Protein AF-A0A6N3GTJ4-F1 (afdb_monomer_lite)

Structure (mmCIF, N/CA/C/O backbone):
data_AF-A0A6N3GTJ4-F1
#
_entry.id   AF-A0A6N3GTJ4-F1
#
loop_
_atom_site.group_PDB
_atom_site.id
_atom_site.type_symbol
_atom_site.label_atom_id
_atom_site.label_alt_id
_atom_site.label_comp_id
_atom_site.label_asym_id
_atom_site.label_entity_id
_atom_site.label_seq_id
_atom_site.pdbx_PDB_ins_code
_atom_site.Cartn_x
_atom_site.Cartn_y
_atom_site.Cartn_z
_atom_site.occupancy
_atom_site.B_iso_or_equiv
_atom_site.auth_seq_id
_atom_site.auth_comp_id
_atom_site.auth_asym_id
_atom_site.auth_atom_id
_atom_site.pdbx_PDB_model_num
ATOM 1 N N . MET A 1 1 ? -2.185 -22.796 57.085 1.00 49.47 1 MET A N 1
ATOM 2 C CA . MET A 1 1 ? -2.753 -22.075 55.923 1.00 49.47 1 MET A CA 1
ATOM 3 C C . MET A 1 1 ? -1.593 -21.520 55.099 1.00 49.47 1 MET A C 1
ATOM 5 O O . MET A 1 1 ? -0.833 -20.720 55.628 1.00 49.47 1 MET A O 1
ATOM 9 N N . ARG A 1 2 ? -1.362 -22.014 53.872 1.00 52.34 2 ARG A N 1
ATOM 10 C CA . ARG A 1 2 ? -0.269 -21.538 52.996 1.00 52.34 2 ARG A CA 1
ATOM 11 C C . ARG A 1 2 ? -0.668 -20.178 52.414 1.00 52.34 2 ARG A C 1
ATOM 13 O O . ARG A 1 2 ? -1.673 -20.097 51.719 1.00 52.34 2 ARG A O 1
ATOM 20 N N . LYS A 1 3 ? 0.099 -19.128 52.714 1.00 57.28 3 LYS A N 1
ATOM 21 C CA . LYS A 1 3 ? -0.072 -17.797 52.115 1.00 57.28 3 LYS A CA 1
ATOM 22 C C . LYS A 1 3 ? 0.239 -17.911 50.617 1.00 57.28 3 LYS A C 1
ATOM 24 O O . LYS A 1 3 ? 1.313 -18.404 50.269 1.00 57.28 3 LYS A O 1
ATOM 29 N N . ALA A 1 4 ? -0.704 -17.534 49.754 1.00 60.16 4 ALA A N 1
ATOM 30 C CA . ALA A 1 4 ? -0.486 -17.504 48.310 1.00 60.16 4 ALA A CA 1
ATOM 31 C C . ALA A 1 4 ? 0.711 -16.593 47.993 1.00 60.16 4 ALA A C 1
ATOM 33 O O . ALA A 1 4 ? 0.897 -15.559 48.638 1.00 60.16 4 ALA A O 1
ATOM 34 N N . SER A 1 5 ? 1.574 -17.010 47.064 1.00 65.94 5 SER A N 1
ATOM 35 C CA . SER A 1 5 ? 2.758 -16.228 46.713 1.00 65.94 5 SER A CA 1
ATOM 36 C C . SER A 1 5 ? 2.335 -14.940 45.991 1.00 65.94 5 SER A C 1
ATOM 38 O O . SER A 1 5 ? 1.405 -14.985 45.177 1.00 65.94 5 SER A O 1
ATOM 40 N N . PRO A 1 6 ? 3.026 -13.806 46.219 1.00 63.59 6 PRO A N 1
ATOM 41 C CA . PRO A 1 6 ? 2.704 -12.526 45.572 1.00 63.59 6 PRO A CA 1
ATOM 42 C C . PRO A 1 6 ? 2.793 -12.600 44.036 1.00 63.59 6 PRO A C 1
ATOM 44 O O . PRO A 1 6 ? 2.162 -11.825 43.325 1.00 63.59 6 PRO A O 1
ATOM 47 N N . VAL A 1 7 ? 3.530 -13.583 43.511 1.00 65.12 7 VAL A N 1
ATOM 48 C CA . VAL A 1 7 ? 3.637 -13.868 42.073 1.00 65.12 7 VAL A CA 1
ATOM 49 C C . VAL A 1 7 ? 2.330 -14.439 41.508 1.00 65.12 7 VAL A C 1
ATOM 51 O O . VAL A 1 7 ? 1.958 -14.106 40.386 1.00 65.12 7 VAL A O 1
ATOM 54 N N . SER A 1 8 ? 1.590 -15.242 42.283 1.00 62.41 8 SER A N 1
ATOM 55 C CA . SER A 1 8 ? 0.308 -15.806 41.830 1.00 6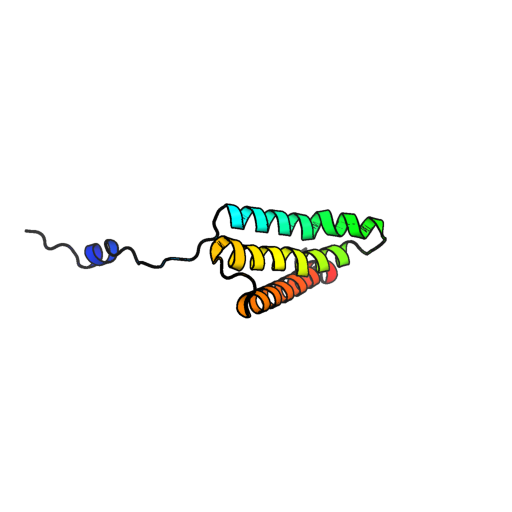2.41 8 SER A CA 1
ATOM 56 C C . SER A 1 8 ? -0.788 -14.743 41.681 1.00 62.41 8 SER A C 1
ATOM 58 O O . SER A 1 8 ? -1.599 -14.827 40.761 1.00 62.41 8 SER A O 1
ATOM 60 N N . GLU A 1 9 ? -0.762 -13.693 42.509 1.00 61.38 9 GLU A N 1
ATOM 61 C CA . GLU A 1 9 ? -1.694 -12.560 42.413 1.00 61.38 9 GLU A CA 1
ATOM 62 C C . GLU A 1 9 ? -1.409 -11.680 41.187 1.00 61.38 9 GLU A C 1
ATOM 64 O O . GLU A 1 9 ? -2.335 -11.204 40.529 1.00 61.38 9 GLU A O 1
ATOM 69 N N . LEU A 1 10 ? -0.132 -11.518 40.821 1.00 61.47 10 LEU A N 1
ATOM 70 C CA . LEU A 1 10 ? 0.273 -10.802 39.608 1.00 61.47 10 LEU A CA 1
ATOM 71 C C . LEU A 1 10 ? -0.088 -11.573 38.331 1.00 61.47 10 LEU A C 1
ATOM 73 O O . LEU A 1 10 ? -0.486 -10.957 37.348 1.00 61.47 10 LEU A O 1
ATOM 77 N N . GLN A 1 11 ? -0.007 -12.906 38.354 1.00 59.19 11 GLN A N 1
ATOM 78 C CA . GLN A 1 11 ? -0.391 -13.758 37.224 1.00 59.19 11 GLN A CA 1
ATOM 79 C C . GLN A 1 11 ? -1.920 -13.823 37.031 1.00 59.19 11 GLN A C 1
ATOM 81 O O . GLN A 1 11 ? -2.398 -13.973 35.907 1.00 59.19 11 GLN A O 1
ATOM 86 N N . ALA A 1 12 ? -2.692 -13.675 38.117 1.00 57.41 12 ALA A N 1
ATOM 87 C CA . ALA A 1 12 ? -4.154 -13.570 38.087 1.00 57.41 12 ALA A CA 1
ATOM 88 C C . ALA A 1 12 ? -4.646 -12.207 37.571 1.00 57.41 12 ALA A C 1
ATOM 90 O O . ALA A 1 12 ? -5.751 -12.104 37.030 1.00 57.41 12 ALA A O 1
ATOM 91 N N . LYS A 1 13 ? -3.814 -11.165 37.672 1.00 54.44 13 LYS A N 1
ATOM 92 C CA . LYS A 1 13 ? -4.034 -9.879 37.012 1.00 54.44 13 LYS A CA 1
ATOM 93 C C . LYS A 1 13 ? -3.743 -10.050 35.518 1.00 54.44 13 LYS A C 1
ATOM 95 O O . LYS A 1 13 ? -2.675 -9.680 35.036 1.00 54.44 13 LYS A O 1
ATOM 100 N N . ARG A 1 14 ? -4.695 -10.623 34.764 1.00 53.59 14 ARG A N 1
ATOM 101 C CA . ARG A 1 14 ? -4.698 -10.479 33.300 1.00 53.59 14 ARG A CA 1
ATOM 102 C C . ARG A 1 14 ? -4.523 -8.995 33.025 1.00 53.59 14 ARG A C 1
ATOM 104 O O . ARG A 1 14 ? -5.352 -8.186 33.434 1.00 53.59 14 ARG A O 1
ATOM 111 N N . THR A 1 15 ? -3.401 -8.637 32.427 1.00 58.72 15 THR A N 1
ATOM 112 C CA . THR A 1 15 ? -3.149 -7.265 32.041 1.00 58.72 15 THR A CA 1
ATOM 113 C C . THR A 1 15 ? -4.254 -6.875 31.066 1.00 58.72 15 THR A C 1
ATOM 115 O O . THR A 1 15 ? -4.386 -7.473 30.001 1.00 58.72 15 THR A O 1
ATOM 118 N N . ASP A 1 16 ? -5.088 -5.912 31.458 1.00 49.66 16 ASP A N 1
ATOM 119 C CA . ASP A 1 16 ? -6.180 -5.364 30.643 1.00 49.66 16 ASP A CA 1
ATOM 120 C C . ASP A 1 16 ? -5.616 -4.452 29.541 1.00 49.66 16 ASP A C 1
ATOM 122 O O . ASP A 1 16 ? -6.021 -3.310 29.334 1.00 49.66 16 ASP A O 1
ATOM 126 N N . TYR A 1 17 ? -4.579 -4.935 28.856 1.00 53.19 17 TYR A N 1
ATOM 127 C CA . TYR A 1 17 ? -4.182 -4.366 27.591 1.00 53.19 17 TYR A CA 1
ATOM 128 C C . TYR A 1 17 ? -5.164 -4.915 26.575 1.00 53.19 17 TYR A C 1
ATOM 130 O O . TYR A 1 17 ? -5.066 -6.061 26.134 1.00 53.19 17 TYR A O 1
ATOM 138 N N . ASN A 1 18 ? -6.107 -4.069 26.180 1.00 54.62 18 ASN A N 1
ATOM 139 C CA . ASN A 1 18 ? -6.870 -4.256 24.959 1.00 54.62 18 ASN A CA 1
ATOM 140 C C . ASN A 1 18 ? -5.898 -4.055 23.781 1.00 54.62 18 ASN A C 1
ATOM 142 O O . ASN A 1 18 ? -5.865 -2.997 23.152 1.00 54.62 18 ASN A O 1
ATOM 146 N N . ILE A 1 19 ? -4.988 -5.022 23.589 1.00 59.25 19 ILE A N 1
ATOM 147 C CA . ILE A 1 19 ? -3.972 -5.000 22.540 1.00 59.25 19 ILE A CA 1
ATOM 148 C C . ILE A 1 19 ? -4.753 -4.980 21.232 1.00 59.25 19 ILE A C 1
ATOM 150 O O . ILE A 1 19 ? -5.467 -5.945 20.944 1.00 59.25 19 ILE A O 1
ATOM 154 N N . PRO A 1 20 ? -4.657 -3.899 20.443 1.00 58.66 20 PRO A N 1
ATOM 155 C CA . PRO A 1 20 ? -5.368 -3.830 19.187 1.00 58.66 20 PRO A CA 1
ATOM 156 C C . PRO A 1 20 ? -4.783 -4.885 18.251 1.00 58.66 20 PRO A C 1
ATOM 158 O O . PRO A 1 20 ? -3.711 -4.703 17.678 1.00 58.66 20 PRO A O 1
ATOM 161 N N . THR A 1 21 ? -5.485 -6.003 18.126 1.00 67.56 21 THR A N 1
ATOM 162 C CA . THR A 1 21 ? -5.164 -7.071 17.187 1.00 67.56 21 THR A CA 1
ATOM 163 C C . THR A 1 21 ? -5.909 -6.809 15.887 1.00 67.56 21 THR A C 1
ATOM 165 O O . THR A 1 21 ? -6.979 -6.204 15.882 1.00 67.56 21 THR A O 1
ATOM 168 N N . PHE A 1 22 ? -5.323 -7.197 14.757 1.00 74.25 22 PHE A N 1
ATOM 169 C CA . PHE A 1 22 ? -6.057 -7.173 13.498 1.00 74.25 22 PHE A CA 1
ATOM 170 C C . PHE A 1 22 ? -7.019 -8.358 13.477 1.00 74.25 22 PHE A C 1
ATOM 172 O O . PHE A 1 22 ? -6.588 -9.509 13.536 1.00 74.25 22 PHE A O 1
ATOM 179 N N . GLY A 1 23 ? -8.318 -8.081 13.371 1.00 85.06 23 GLY A N 1
ATOM 180 C CA . GLY A 1 23 ? -9.309 -9.131 13.172 1.00 85.06 23 GLY A CA 1
ATOM 181 C C . GLY A 1 23 ? -9.136 -9.853 11.828 1.00 85.06 23 GLY A C 1
ATOM 182 O O . GLY A 1 23 ? -8.519 -9.343 10.891 1.00 85.06 23 GLY A O 1
ATOM 183 N N . TYR A 1 24 ? -9.761 -11.026 11.688 1.00 86.19 24 TYR A N 1
ATOM 184 C CA . TYR A 1 24 ? -9.716 -11.828 10.454 1.00 86.19 24 TYR A CA 1
ATOM 185 C C . TYR A 1 24 ? -10.169 -11.045 9.206 1.00 86.19 24 TYR A C 1
ATOM 187 O O . TYR A 1 24 ? -9.562 -11.149 8.143 1.00 86.19 24 TYR A O 1
ATOM 195 N N . LYS A 1 25 ? -11.190 -10.186 9.342 1.00 88.31 25 LYS A N 1
ATOM 196 C CA . LYS A 1 25 ? -11.655 -9.304 8.254 1.00 88.31 25 LYS A CA 1
ATOM 197 C C . LYS A 1 25 ? -10.558 -8.345 7.791 1.00 88.31 25 LYS A C 1
ATOM 199 O O . LYS A 1 25 ? -10.351 -8.180 6.595 1.00 88.31 25 LYS A O 1
ATOM 204 N N . SER A 1 26 ? -9.847 -7.746 8.741 1.00 89.88 26 SER A N 1
ATOM 205 C CA . SER A 1 26 ? -8.734 -6.838 8.479 1.00 89.88 26 SER A CA 1
ATOM 206 C C . SER A 1 26 ? -7.589 -7.554 7.765 1.00 89.88 26 SER A C 1
ATOM 208 O O . SER A 1 26 ? -7.081 -7.042 6.771 1.00 89.88 26 SER A O 1
ATOM 210 N N . ALA A 1 27 ? -7.247 -8.770 8.200 1.00 90.94 27 ALA A N 1
ATOM 211 C CA . ALA A 1 27 ? -6.231 -9.590 7.546 1.00 90.94 27 ALA A CA 1
ATOM 212 C C . ALA A 1 27 ? -6.588 -9.910 6.083 1.00 90.94 27 ALA A C 1
ATOM 214 O O . ALA A 1 27 ? -5.748 -9.740 5.202 1.00 90.94 27 ALA A O 1
ATOM 215 N N . LEU A 1 28 ? -7.841 -10.292 5.803 1.00 93.81 28 LEU A N 1
ATOM 216 C CA . LEU A 1 28 ? -8.296 -10.568 4.435 1.00 93.81 28 LEU A CA 1
ATOM 217 C C . LEU A 1 28 ? -8.173 -9.349 3.515 1.00 93.81 28 LEU A C 1
ATOM 219 O O . LEU A 1 28 ? -7.709 -9.489 2.385 1.00 93.81 28 LEU A O 1
ATOM 223 N N . ILE A 1 29 ? -8.543 -8.154 3.989 1.00 94.06 29 ILE A N 1
ATOM 224 C CA . ILE A 1 29 ? -8.422 -6.929 3.183 1.00 94.06 29 ILE A CA 1
ATOM 225 C C . ILE A 1 29 ? -6.958 -6.582 2.917 1.00 94.06 29 ILE A C 1
ATOM 227 O O . ILE A 1 29 ? -6.624 -6.189 1.802 1.00 94.06 29 ILE A O 1
ATOM 231 N N . ILE A 1 30 ? -6.076 -6.758 3.902 1.00 94.06 30 ILE A N 1
ATOM 232 C CA . ILE A 1 30 ? -4.641 -6.504 3.724 1.00 94.06 30 ILE A CA 1
ATOM 233 C C . ILE A 1 30 ? -4.046 -7.472 2.696 1.00 94.06 30 ILE A C 1
ATOM 235 O O . ILE A 1 30 ? -3.342 -7.028 1.792 1.00 94.06 30 ILE A O 1
ATOM 239 N N . ILE A 1 31 ? -4.366 -8.768 2.781 1.00 94.38 31 ILE A N 1
ATOM 240 C CA . ILE A 1 31 ? -3.909 -9.774 1.809 1.00 94.38 31 ILE A CA 1
ATOM 241 C C . ILE A 1 31 ? -4.434 -9.441 0.411 1.00 94.38 31 ILE A C 1
ATOM 243 O O . ILE A 1 31 ? -3.665 -9.421 -0.547 1.00 94.38 31 ILE A O 1
ATOM 247 N N . PHE A 1 32 ? -5.726 -9.132 0.290 1.00 95.19 32 PHE A N 1
ATOM 248 C CA . PHE A 1 32 ? -6.323 -8.765 -0.990 1.00 95.19 32 PHE A CA 1
ATOM 249 C C . PHE A 1 32 ? -5.681 -7.503 -1.577 1.00 95.19 32 PHE A C 1
ATOM 251 O O . PHE A 1 32 ? -5.365 -7.463 -2.766 1.00 95.19 32 PHE A O 1
ATOM 258 N N . GLY A 1 33 ? -5.426 -6.492 -0.745 1.00 94.69 33 GLY A N 1
ATOM 259 C CA . GLY A 1 33 ? -4.719 -5.277 -1.135 1.00 94.69 33 GLY A CA 1
ATOM 260 C C . GLY A 1 33 ? -3.291 -5.553 -1.597 1.00 94.69 33 GLY A C 1
ATOM 261 O O . GLY A 1 33 ? -2.884 -5.035 -2.632 1.00 94.69 33 GLY A O 1
ATOM 262 N N . ALA A 1 34 ? -2.558 -6.420 -0.896 1.00 93.62 34 ALA A N 1
ATOM 263 C CA . ALA A 1 34 ? -1.203 -6.814 -1.273 1.00 93.62 34 ALA A CA 1
ATOM 264 C C . ALA A 1 34 ? -1.172 -7.567 -2.613 1.00 93.62 34 ALA A C 1
ATOM 266 O O . ALA A 1 34 ? -0.386 -7.216 -3.493 1.00 93.62 34 ALA A O 1
ATOM 267 N N . VAL A 1 35 ? -2.057 -8.551 -2.813 1.00 95.38 35 VAL A N 1
ATOM 268 C CA . VAL A 1 35 ? -2.204 -9.274 -4.093 1.00 95.38 35 VAL A CA 1
ATOM 269 C C . VAL A 1 35 ? -2.581 -8.309 -5.216 1.00 95.38 35 VAL A C 1
ATOM 271 O O . VAL A 1 35 ? -2.003 -8.348 -6.303 1.00 95.38 35 VAL A O 1
ATOM 274 N N . THR A 1 36 ? -3.510 -7.393 -4.947 1.00 95.12 36 THR A N 1
ATOM 275 C CA . THR A 1 36 ? -3.931 -6.393 -5.928 1.00 95.12 36 THR A CA 1
ATOM 276 C C . THR A 1 36 ? -2.780 -5.456 -6.285 1.00 95.12 36 THR A C 1
ATOM 278 O O . THR A 1 36 ? -2.538 -5.222 -7.463 1.00 95.12 36 THR A O 1
ATOM 281 N N . GLY A 1 37 ? -2.026 -4.968 -5.299 1.00 92.12 37 GLY A N 1
ATOM 282 C CA . GLY A 1 37 ? -0.908 -4.047 -5.499 1.00 92.12 37 GLY A CA 1
ATOM 283 C C . GLY A 1 37 ? 0.305 -4.664 -6.194 1.00 92.12 37 GLY A C 1
ATOM 284 O O . GLY A 1 37 ? 1.022 -3.958 -6.898 1.00 92.12 37 GLY A O 1
ATOM 285 N N . THR A 1 38 ? 0.534 -5.968 -6.033 1.00 91.56 38 THR A N 1
ATOM 286 C CA . THR A 1 38 ? 1.756 -6.634 -6.525 1.00 91.56 38 THR A CA 1
ATOM 287 C C . THR A 1 38 ? 1.554 -7.498 -7.762 1.00 91.56 38 THR A C 1
ATOM 289 O O . THR A 1 38 ? 2.509 -7.699 -8.508 1.00 91.56 38 THR A O 1
ATOM 292 N N . ILE A 1 39 ? 0.339 -7.993 -8.006 1.00 93.50 39 ILE A N 1
ATOM 293 C CA . ILE A 1 39 ? 0.049 -8.906 -9.118 1.00 93.50 39 ILE A CA 1
ATOM 294 C C . ILE A 1 39 ? -0.960 -8.273 -10.071 1.00 93.50 39 ILE A C 1
ATOM 296 O O . ILE A 1 39 ? -0.645 -8.046 -11.237 1.00 93.50 39 ILE A O 1
ATOM 300 N N . ILE A 1 40 ? -2.160 -7.947 -9.580 1.00 94.19 40 ILE A N 1
ATOM 301 C CA . ILE A 1 40 ? -3.270 -7.514 -10.446 1.00 94.19 40 ILE A CA 1
ATOM 302 C C . ILE A 1 40 ? -2.964 -6.155 -11.082 1.00 94.19 40 ILE A C 1
ATOM 304 O O . ILE A 1 40 ? -3.091 -5.988 -12.291 1.00 94.19 40 ILE A O 1
ATOM 308 N N . PHE A 1 41 ? -2.532 -5.184 -10.279 1.00 94.19 41 PHE A N 1
ATOM 309 C CA . PHE A 1 41 ? -2.253 -3.829 -10.741 1.00 94.19 41 PHE A CA 1
ATOM 310 C C . PHE A 1 41 ? -1.064 -3.771 -11.718 1.00 94.19 41 PHE A C 1
ATOM 312 O O . PHE A 1 41 ? -1.211 -3.160 -12.779 1.00 94.19 41 PHE A O 1
ATOM 319 N N . PRO A 1 42 ? 0.073 -4.448 -11.463 1.00 93.69 42 PRO A N 1
ATOM 320 C CA . PRO A 1 42 ? 1.156 -4.534 -12.441 1.00 93.69 42 PRO A CA 1
ATOM 321 C C . PRO A 1 42 ? 0.786 -5.279 -13.721 1.00 93.69 42 PRO A C 1
ATOM 323 O O . PRO A 1 42 ? 1.175 -4.834 -14.798 1.00 93.69 42 PRO A O 1
ATOM 326 N N . ALA A 1 43 ? 0.008 -6.362 -13.628 1.00 93.94 43 ALA A N 1
ATOM 327 C CA . ALA A 1 43 ? -0.486 -7.079 -14.803 1.00 93.94 43 ALA A CA 1
ATOM 328 C C . ALA A 1 43 ? -1.461 -6.235 -15.637 1.00 93.94 43 ALA A C 1
ATOM 330 O O . ALA A 1 43 ? -1.475 -6.335 -16.856 1.00 93.94 43 ALA A O 1
ATOM 331 N N . PHE A 1 44 ? -2.263 -5.380 -15.002 1.00 94.25 44 PHE A N 1
ATOM 332 C CA . PHE A 1 44 ? -3.128 -4.446 -15.718 1.00 94.25 44 PHE A CA 1
ATOM 333 C C . PHE A 1 44 ? -2.319 -3.347 -16.417 1.00 94.25 44 PHE A C 1
ATOM 335 O O . PHE A 1 44 ? -2.543 -3.057 -17.588 1.00 94.25 44 PHE A O 1
ATOM 342 N N . LEU A 1 45 ? -1.341 -2.754 -15.727 1.00 93.12 45 LEU A N 1
ATOM 343 C CA . LEU A 1 45 ? -0.496 -1.690 -16.278 1.00 93.12 45 LEU A CA 1
ATOM 344 C C . LEU A 1 45 ? 0.456 -2.169 -17.379 1.00 93.12 45 LEU A C 1
ATOM 346 O O . LEU A 1 45 ? 0.790 -1.388 -18.272 1.00 93.12 45 LEU A O 1
ATOM 350 N N . SER A 1 46 ? 0.871 -3.437 -17.353 1.00 91.81 46 SER A N 1
ATOM 351 C CA . SER A 1 46 ? 1.712 -4.004 -18.409 1.00 91.81 46 SER A CA 1
ATOM 352 C C . SER A 1 46 ? 0.990 -4.079 -19.756 1.00 91.81 46 SER A C 1
ATOM 354 O O . SER A 1 46 ? 1.642 -3.933 -20.788 1.00 91.81 46 SER A O 1
ATOM 356 N N . ILE A 1 47 ? -0.347 -4.197 -19.769 1.00 93.56 47 ILE A N 1
ATOM 357 C CA . ILE A 1 47 ? -1.165 -4.126 -20.996 1.00 93.56 47 ILE A CA 1
ATOM 358 C C . ILE A 1 47 ? -0.988 -2.766 -21.690 1.00 93.56 47 ILE A C 1
ATOM 360 O O . ILE A 1 47 ? -1.005 -2.686 -22.915 1.00 93.56 47 ILE A O 1
ATOM 364 N N . PHE A 1 48 ? -0.747 -1.701 -20.920 1.00 92.62 48 PHE A N 1
ATOM 365 C CA . PHE A 1 48 ? -0.499 -0.348 -21.429 1.00 92.62 48 PHE A CA 1
ATOM 366 C C . PHE A 1 48 ? 0.985 -0.067 -21.723 1.00 92.62 48 PHE A C 1
ATOM 368 O O . PHE A 1 48 ? 1.349 1.075 -21.997 1.00 92.62 48 PHE A O 1
ATOM 375 N N . GLY A 1 49 ? 1.858 -1.077 -21.646 1.00 91.06 49 GLY A N 1
ATOM 376 C CA . GLY A 1 49 ? 3.293 -0.934 -21.904 1.00 91.06 49 GLY A CA 1
ATOM 377 C C . GLY A 1 49 ? 4.087 -0.283 -20.766 1.00 91.06 49 GLY A C 1
ATOM 378 O O . GLY A 1 49 ? 5.245 0.087 -20.960 1.00 91.06 49 GLY A O 1
ATOM 379 N N . VAL A 1 50 ? 3.504 -0.139 -19.571 1.00 92.25 50 VAL A N 1
ATOM 380 C CA . VAL A 1 50 ? 4.225 0.381 -18.401 1.00 92.25 50 VAL A CA 1
ATOM 381 C C . VAL A 1 50 ? 5.174 -0.689 -17.857 1.00 92.25 50 VAL A C 1
ATOM 383 O O . VAL A 1 50 ? 4.848 -1.876 -17.815 1.00 92.25 50 VAL A O 1
ATOM 386 N N . SER A 1 51 ? 6.363 -0.271 -17.413 1.00 91.94 51 SER A N 1
ATOM 387 C CA . SER A 1 51 ? 7.352 -1.175 -16.819 1.00 91.94 51 SER A CA 1
ATOM 388 C C . SER A 1 51 ? 6.790 -1.895 -15.593 1.00 91.94 51 SER A C 1
ATOM 390 O O . SER A 1 51 ? 6.423 -1.260 -14.605 1.00 91.94 51 SER A O 1
ATOM 392 N N . TYR A 1 52 ? 6.817 -3.229 -15.622 1.00 89.31 52 TYR A N 1
ATOM 393 C CA . TYR A 1 52 ? 6.307 -4.083 -14.547 1.00 89.31 52 TYR A CA 1
ATOM 394 C C . TYR A 1 52 ? 6.930 -3.755 -13.179 1.00 89.31 52 TYR A C 1
ATOM 396 O O . TYR A 1 52 ? 6.243 -3.722 -12.161 1.00 89.31 52 TYR A O 1
ATOM 404 N N . ASN A 1 53 ? 8.228 -3.437 -13.158 1.00 91.12 53 ASN A N 1
ATOM 405 C CA . ASN A 1 53 ? 8.961 -3.067 -11.943 1.00 91.12 53 ASN A CA 1
ATOM 406 C C . ASN A 1 53 ? 8.420 -1.777 -11.324 1.00 91.12 53 ASN A C 1
ATOM 408 O O . ASN A 1 53 ? 8.208 -1.700 -10.113 1.00 91.12 53 ASN A O 1
ATOM 412 N N . PHE A 1 54 ? 8.166 -0.787 -12.176 1.00 90.88 54 PHE A N 1
ATOM 413 C CA . PHE A 1 54 ? 7.602 0.487 -11.763 1.00 90.88 54 PHE A CA 1
ATOM 414 C C . PHE A 1 54 ? 6.159 0.310 -11.283 1.00 90.88 54 PHE A C 1
ATOM 416 O O . PHE A 1 54 ? 5.783 0.829 -10.234 1.00 90.88 54 PHE A O 1
ATOM 423 N N . SER A 1 55 ? 5.368 -0.495 -11.993 1.00 93.12 55 SER A N 1
ATOM 424 C CA . SER A 1 55 ? 3.991 -0.794 -11.611 1.00 93.12 55 SER A CA 1
ATOM 425 C C . SER A 1 55 ? 3.895 -1.510 -10.264 1.00 93.12 55 SER A C 1
ATOM 427 O O . SER A 1 55 ? 3.035 -1.145 -9.466 1.00 93.12 55 SER A O 1
ATOM 429 N N . ILE A 1 56 ? 4.785 -2.470 -9.968 1.00 92.06 56 ILE A N 1
ATOM 430 C CA . ILE A 1 56 ? 4.864 -3.104 -8.638 1.00 92.06 56 ILE A CA 1
ATOM 431 C C . ILE A 1 56 ? 5.181 -2.059 -7.572 1.00 92.06 56 ILE A C 1
ATOM 433 O O . ILE A 1 56 ? 4.536 -2.045 -6.526 1.00 92.06 56 ILE A O 1
ATOM 437 N N . MET A 1 57 ? 6.153 -1.177 -7.822 1.00 94.06 57 MET A N 1
ATOM 438 C CA . MET A 1 57 ? 6.537 -0.146 -6.859 1.00 94.06 57 MET A CA 1
ATOM 439 C C . MET A 1 57 ? 5.346 0.756 -6.518 1.00 94.06 57 MET A C 1
ATOM 441 O O . MET A 1 57 ? 5.034 0.938 -5.344 1.00 94.06 57 MET A O 1
ATOM 445 N N . ILE A 1 58 ? 4.641 1.268 -7.529 1.00 94.50 58 ILE A N 1
ATOM 446 C CA . ILE A 1 58 ? 3.463 2.131 -7.355 1.00 94.50 58 ILE A CA 1
ATOM 447 C C . ILE A 1 58 ? 2.315 1.366 -6.691 1.00 94.50 58 ILE A C 1
ATOM 449 O O . ILE A 1 58 ? 1.735 1.847 -5.718 1.00 94.50 58 ILE A O 1
ATOM 453 N N . GLY A 1 59 ? 2.011 0.159 -7.166 1.00 93.38 59 GLY A N 1
ATOM 454 C CA . GLY A 1 59 ? 0.938 -0.659 -6.616 1.00 93.38 59 GLY A CA 1
ATOM 455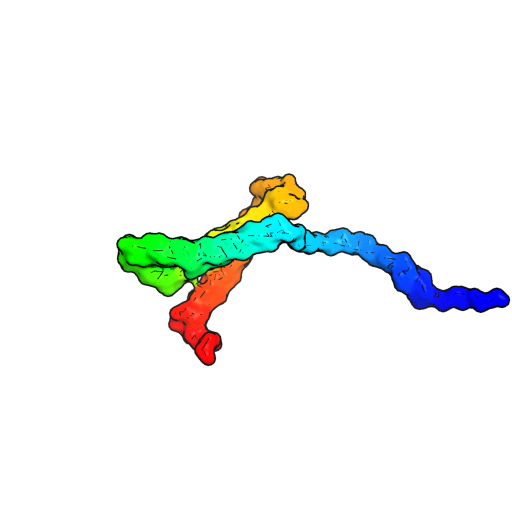 C C . GLY A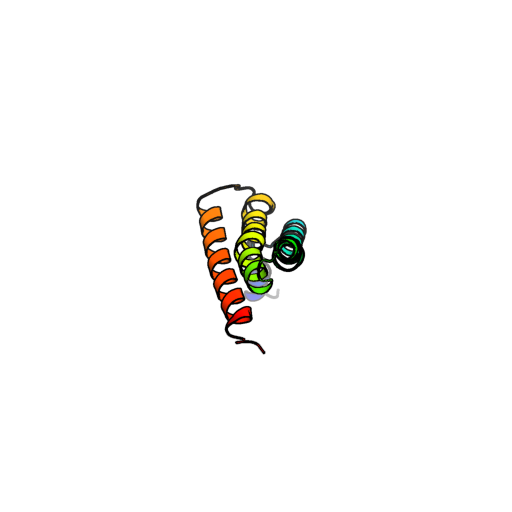 1 59 ? 1.173 -0.992 -5.147 1.00 93.38 59 GLY A C 1
ATOM 456 O O . GLY A 1 59 ? 0.298 -0.766 -4.318 1.00 93.38 59 GLY A O 1
ATOM 457 N N . ASN A 1 60 ? 2.377 -1.422 -4.779 1.00 91.69 60 ASN A N 1
ATOM 458 C CA . ASN A 1 60 ? 2.696 -1.718 -3.387 1.00 91.69 60 ASN A CA 1
ATOM 459 C C . ASN A 1 60 ? 2.708 -0.453 -2.508 1.00 91.69 60 ASN A C 1
ATOM 461 O O . ASN A 1 60 ? 2.236 -0.468 -1.372 1.00 91.69 60 ASN A O 1
ATOM 465 N N . THR A 1 61 ? 3.190 0.667 -3.052 1.00 94.81 61 THR A N 1
ATOM 466 C CA . THR A 1 61 ? 3.237 1.956 -2.347 1.00 94.81 61 THR A CA 1
ATOM 467 C C . THR A 1 61 ? 1.851 2.479 -2.020 1.00 94.81 61 THR A C 1
ATOM 469 O O . THR A 1 61 ? 1.624 2.877 -0.885 1.00 94.81 61 THR A O 1
ATOM 472 N N . PHE A 1 62 ? 0.927 2.494 -2.980 1.00 95.81 62 PHE A N 1
ATOM 473 C CA . PHE A 1 62 ? -0.377 3.133 -2.801 1.00 95.81 62 PHE A CA 1
ATOM 474 C C . PHE A 1 62 ? -1.479 2.137 -2.435 1.00 95.81 62 PHE A C 1
ATOM 476 O O . PHE A 1 62 ? -2.274 2.410 -1.545 1.00 95.81 62 PHE A O 1
ATOM 483 N N . ILE A 1 63 ? -1.538 0.961 -3.062 1.00 95.69 63 ILE A N 1
ATOM 484 C CA . ILE A 1 63 ? -2.643 0.010 -2.848 1.00 95.69 63 ILE A CA 1
ATOM 485 C C . ILE A 1 63 ? -2.456 -0.739 -1.526 1.00 95.69 63 ILE A C 1
ATOM 487 O O . ILE A 1 63 ? -3.388 -0.807 -0.723 1.00 95.69 63 ILE A O 1
ATOM 491 N N . THR A 1 64 ? -1.255 -1.254 -1.248 1.00 93.69 64 THR A N 1
ATOM 492 C CA . THR A 1 64 ? -1.001 -2.014 -0.011 1.00 93.69 64 THR A CA 1
ATOM 493 C C . THR A 1 64 ? -1.059 -1.117 1.226 1.00 93.69 64 THR A C 1
ATOM 495 O O . THR A 1 64 ? -1.679 -1.482 2.226 1.00 93.69 64 THR A O 1
ATOM 498 N N . SER A 1 65 ? -0.475 0.085 1.173 1.00 95.25 65 SER A N 1
ATOM 499 C CA . SER A 1 65 ? -0.558 1.038 2.292 1.00 95.25 65 SER A CA 1
ATOM 500 C C . SER A 1 65 ? -1.997 1.509 2.536 1.00 95.25 65 SER A C 1
ATOM 502 O O . SER A 1 65 ? -2.407 1.640 3.693 1.00 95.25 65 SER A O 1
ATOM 504 N N . LEU A 1 66 ? -2.797 1.684 1.473 1.00 95.75 66 LEU A N 1
ATOM 505 C CA . LEU A 1 66 ? -4.215 2.022 1.588 1.00 95.75 66 LEU A CA 1
ATOM 506 C C . LEU A 1 66 ? -4.989 0.884 2.241 1.00 95.75 66 LEU A C 1
ATOM 508 O O . LEU A 1 66 ? -5.794 1.142 3.128 1.00 95.75 66 LEU A O 1
ATOM 512 N N . ALA A 1 67 ? -4.726 -0.367 1.857 1.00 94.94 67 ALA A N 1
ATOM 513 C CA . ALA A 1 67 ? -5.372 -1.532 2.452 1.00 94.94 67 ALA A CA 1
ATOM 514 C C . ALA A 1 67 ? -5.101 -1.632 3.962 1.00 94.94 67 ALA A C 1
ATOM 516 O O . ALA A 1 67 ? -6.027 -1.879 4.736 1.00 94.94 67 ALA A O 1
ATOM 517 N N . ILE A 1 68 ? -3.866 -1.361 4.402 1.00 93.62 68 ILE A N 1
ATOM 518 C CA . ILE A 1 68 ? -3.502 -1.341 5.828 1.00 93.62 68 ILE A CA 1
ATOM 519 C C . ILE A 1 68 ? -4.199 -0.193 6.563 1.00 93.62 68 ILE A C 1
ATOM 521 O O . ILE A 1 68 ? -4.819 -0.410 7.610 1.00 93.62 68 ILE A O 1
ATOM 525 N N . ALA A 1 69 ? -4.133 1.027 6.022 1.00 94.56 69 ALA A N 1
ATOM 526 C CA . ALA A 1 69 ? -4.781 2.187 6.629 1.00 9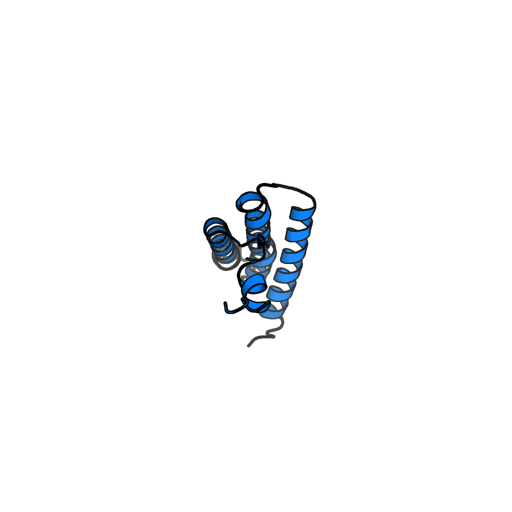4.56 69 ALA A CA 1
ATOM 527 C C . ALA A 1 69 ? -6.307 1.999 6.694 1.00 94.56 69 ALA A C 1
ATOM 529 O O . ALA A 1 69 ? -6.932 2.268 7.723 1.00 94.56 69 ALA A O 1
ATOM 530 N N . TYR A 1 70 ? -6.910 1.460 5.635 1.00 93.69 70 TYR A N 1
ATOM 531 C CA . TYR A 1 70 ? -8.332 1.149 5.577 1.00 93.69 70 TYR A CA 1
ATOM 532 C C . TYR A 1 70 ? -8.717 0.101 6.623 1.00 93.69 70 TYR A C 1
ATOM 534 O O . TYR A 1 70 ? -9.613 0.339 7.435 1.00 93.69 70 TYR A O 1
ATOM 542 N N . ALA A 1 71 ? -7.994 -1.020 6.681 1.00 93.25 71 ALA A N 1
ATOM 543 C CA . ALA A 1 71 ? -8.239 -2.070 7.662 1.00 93.25 71 ALA A CA 1
ATOM 544 C C . ALA A 1 71 ? -8.173 -1.530 9.099 1.00 93.25 71 ALA A C 1
ATOM 546 O O . ALA A 1 71 ? -9.061 -1.781 9.916 1.00 93.25 71 ALA A O 1
ATOM 547 N N . ARG A 1 72 ? -7.176 -0.695 9.405 1.00 90.69 72 ARG A N 1
ATOM 548 C CA . ARG A 1 72 ? -7.004 -0.147 10.752 1.00 90.69 72 ARG A CA 1
ATOM 549 C C . ARG A 1 72 ? -8.091 0.853 11.153 1.00 90.69 72 ARG A C 1
ATOM 551 O O . ARG A 1 72 ? -8.575 0.806 12.289 1.00 90.69 72 ARG A O 1
ATOM 558 N N . TYR A 1 73 ? -8.442 1.782 10.266 1.00 91.56 73 TYR A N 1
ATOM 559 C CA . TYR A 1 73 ? -9.302 2.919 10.613 1.00 91.56 73 TYR A CA 1
ATOM 560 C C . TYR A 1 73 ? -10.784 2.677 10.335 1.00 91.56 73 TYR A C 1
ATOM 562 O O . TYR A 1 73 ? -11.611 3.218 11.069 1.00 91.56 73 TYR A O 1
ATOM 570 N N . PHE A 1 74 ? -11.135 1.860 9.342 1.00 90.62 74 PHE A N 1
ATOM 571 C CA . PHE A 1 74 ? -12.530 1.576 8.996 1.00 90.62 74 PHE A CA 1
ATOM 572 C C . PHE A 1 74 ? -13.042 0.271 9.603 1.00 90.62 74 PHE A C 1
ATOM 574 O O . PHE A 1 74 ? -14.157 0.257 10.117 1.00 90.62 74 PHE A O 1
ATOM 581 N N . ILE A 1 75 ? -12.247 -0.803 9.588 1.00 89.44 75 ILE A N 1
ATOM 582 C CA . ILE A 1 75 ? -12.697 -2.112 10.090 1.00 89.44 75 ILE A CA 1
ATOM 583 C C . ILE A 1 75 ? -12.491 -2.199 11.598 1.00 89.44 75 ILE A C 1
ATOM 585 O O . ILE A 1 75 ? -13.447 -2.426 12.336 1.00 89.44 75 ILE A O 1
ATOM 589 N N . GLU A 1 76 ? -11.252 -1.988 12.047 1.00 87.44 76 GLU A N 1
ATOM 590 C CA . GLU A 1 76 ? -10.882 -2.224 13.443 1.00 87.44 76 GLU A CA 1
ATOM 591 C C . GLU A 1 76 ? -11.358 -1.084 14.348 1.00 87.44 76 GLU A C 1
ATOM 593 O O . GLU A 1 76 ? -12.119 -1.282 15.290 1.00 87.44 76 GLU A O 1
ATOM 598 N N . SER A 1 77 ? -10.943 0.147 14.037 1.00 85.50 77 SER A N 1
ATOM 599 C CA . SER A 1 77 ? -11.212 1.295 14.912 1.00 85.50 77 SER A CA 1
ATOM 600 C C . SER A 1 77 ? -12.542 1.996 14.622 1.00 85.50 77 SER A C 1
ATOM 602 O O . SER A 1 77 ? -12.960 2.820 15.429 1.00 85.50 77 SER A O 1
ATOM 604 N N . LYS A 1 78 ? -13.162 1.744 13.456 1.00 86.19 78 LYS A N 1
ATOM 605 C CA . LYS A 1 78 ? -14.370 2.436 12.949 1.00 86.19 78 LYS A CA 1
ATOM 606 C C . LYS A 1 78 ? -14.320 3.974 13.047 1.00 86.19 78 LYS A C 1
ATOM 608 O O . LYS A 1 78 ? -15.349 4.633 13.144 1.00 86.19 78 LYS A O 1
ATOM 613 N N . LYS A 1 79 ? -13.116 4.553 13.022 1.00 86.31 79 LYS A N 1
ATOM 614 C CA . LYS A 1 79 ? -12.864 6.003 13.090 1.00 86.31 79 LYS A CA 1
ATOM 615 C C . LYS A 1 79 ? -13.060 6.690 11.737 1.00 86.31 79 LYS A C 1
ATOM 617 O O . LYS A 1 79 ? -13.296 7.892 11.706 1.00 86.31 79 LYS A O 1
ATOM 622 N N . GLY A 1 80 ? -12.934 5.945 10.636 1.00 89.38 80 GLY A N 1
ATOM 623 C CA . GLY A 1 80 ? -13.042 6.473 9.275 1.00 89.38 80 GLY A CA 1
ATOM 624 C C . GLY A 1 80 ? -11.866 7.369 8.870 1.00 89.38 80 GLY A C 1
ATOM 625 O O . GLY A 1 80 ? -10.744 7.205 9.359 1.00 89.38 80 GLY A O 1
ATOM 626 N N . ILE A 1 81 ? -12.121 8.313 7.958 1.00 91.50 81 ILE A N 1
ATOM 627 C CA . ILE A 1 81 ? -11.109 9.250 7.448 1.00 91.50 81 ILE A CA 1
ATOM 628 C C . ILE A 1 81 ? -10.801 10.294 8.521 1.00 91.50 81 ILE A C 1
ATOM 630 O O . ILE A 1 81 ? -11.638 11.122 8.869 1.00 91.50 81 ILE A O 1
ATOM 634 N N . CYS A 1 82 ? -9.572 10.285 9.026 1.00 92.44 82 CYS A N 1
ATOM 635 C CA . CYS A 1 82 ? -9.087 11.270 9.987 1.00 92.44 82 CYS A CA 1
ATOM 636 C C . CYS A 1 82 ? -7.621 11.629 9.713 1.00 92.44 82 CYS A C 1
ATOM 638 O O . CYS A 1 82 ? -6.961 11.016 8.875 1.00 92.44 82 CYS A O 1
ATOM 640 N N . LYS A 1 83 ? -7.069 12.603 10.448 1.00 92.31 83 LYS A N 1
ATOM 641 C CA . LYS A 1 83 ? -5.646 12.974 10.318 1.00 92.31 83 LYS A CA 1
ATOM 642 C C . LYS A 1 83 ? -4.713 11.774 10.534 1.00 92.31 83 LYS A C 1
ATOM 644 O O . LYS A 1 83 ? -3.730 11.626 9.819 1.00 92.31 83 LYS A O 1
ATOM 649 N N . GLY A 1 84 ? -5.059 10.884 11.469 1.00 91.62 84 GLY A N 1
ATOM 650 C CA . GLY A 1 84 ? -4.300 9.658 11.725 1.00 91.62 84 GLY A CA 1
ATOM 651 C C . GLY A 1 84 ? -4.341 8.658 10.566 1.00 91.62 84 GLY A C 1
ATOM 652 O O . GLY A 1 84 ? -3.337 8.001 10.308 1.00 91.62 84 GLY A O 1
ATOM 653 N N . PHE A 1 85 ? -5.464 8.574 9.844 1.00 93.81 85 PHE A N 1
ATOM 654 C CA . PHE A 1 85 ? -5.583 7.737 8.648 1.00 93.81 85 PHE A CA 1
ATOM 655 C C . PHE A 1 85 ? -4.597 8.195 7.573 1.00 93.81 85 PHE A C 1
ATOM 657 O O . PHE A 1 85 ? -3.796 7.393 7.104 1.00 93.81 85 PHE A O 1
ATOM 664 N N . TRP A 1 86 ? -4.595 9.492 7.253 1.00 94.38 86 TRP A N 1
ATOM 665 C CA . TRP A 1 86 ? -3.680 10.059 6.260 1.00 94.38 86 TRP A CA 1
ATOM 666 C C . TRP A 1 86 ? -2.216 9.947 6.683 1.00 94.38 86 TRP A C 1
ATOM 668 O O . TRP A 1 86 ? -1.371 9.620 5.857 1.00 94.38 86 TRP A O 1
ATOM 678 N N . LEU A 1 87 ? -1.920 10.150 7.970 1.00 94.62 87 LEU A N 1
ATOM 679 C CA . LEU A 1 87 ? -0.565 9.989 8.492 1.00 94.62 87 LEU A CA 1
ATOM 680 C C . LEU A 1 87 ? -0.087 8.534 8.402 1.00 94.62 87 LEU A C 1
ATOM 682 O O . LEU A 1 87 ? 1.035 8.286 7.975 1.00 94.62 87 LEU A O 1
ATOM 686 N N . SER A 1 88 ? -0.943 7.573 8.757 1.00 93.50 88 SER A N 1
ATOM 687 C CA . SER A 1 88 ? -0.623 6.144 8.656 1.00 93.50 88 SER A CA 1
ATOM 688 C C . SER A 1 88 ? -0.444 5.719 7.202 1.00 93.50 88 SER A C 1
ATOM 690 O O . SER A 1 88 ? 0.506 5.013 6.883 1.00 93.50 88 SER A O 1
ATOM 692 N N . TYR A 1 89 ? -1.326 6.183 6.317 1.00 95.75 89 TYR A N 1
ATOM 693 C CA . TYR A 1 89 ? -1.234 5.931 4.884 1.00 95.75 89 TYR A CA 1
ATOM 694 C C . TYR A 1 89 ? 0.075 6.468 4.300 1.00 95.75 89 TYR A C 1
ATOM 696 O O . TYR A 1 89 ? 0.779 5.737 3.611 1.00 95.75 89 TYR A O 1
ATOM 704 N N . LEU A 1 90 ? 0.445 7.706 4.640 1.00 96.19 90 LEU A N 1
ATOM 705 C CA . LEU A 1 90 ? 1.706 8.307 4.213 1.00 96.19 90 LEU A CA 1
ATOM 706 C C . LEU A 1 90 ? 2.911 7.531 4.755 1.00 96.19 90 LEU A C 1
ATOM 708 O O . LEU A 1 90 ? 3.823 7.224 3.995 1.00 96.19 90 LEU A O 1
ATOM 712 N N . PHE A 1 91 ? 2.906 7.189 6.046 1.00 96.00 91 PHE A N 1
ATOM 713 C CA . PHE A 1 91 ? 4.004 6.460 6.678 1.00 96.00 91 PHE A CA 1
ATOM 714 C C . PHE A 1 91 ? 4.228 5.097 6.013 1.00 96.00 91 PHE A C 1
ATOM 716 O O . PHE A 1 91 ? 5.325 4.824 5.531 1.00 96.00 91 PHE A O 1
ATOM 723 N N . PHE A 1 92 ? 3.177 4.276 5.900 1.00 95.31 92 PHE A N 1
ATOM 724 C CA . PHE A 1 92 ? 3.273 2.977 5.232 1.00 95.31 92 PHE A CA 1
ATOM 725 C C . PHE A 1 92 ? 3.577 3.109 3.740 1.00 95.31 92 PHE A C 1
ATOM 727 O O . PHE A 1 92 ? 4.345 2.310 3.213 1.00 95.31 92 PHE A O 1
ATOM 734 N N . GLY A 1 93 ? 3.024 4.118 3.063 1.00 95.50 93 GLY A N 1
ATOM 735 C CA . GLY A 1 93 ? 3.303 4.383 1.656 1.00 95.50 93 GLY A CA 1
ATOM 736 C C . GLY A 1 93 ? 4.781 4.674 1.421 1.00 95.50 93 GLY A C 1
ATOM 737 O O . GLY A 1 93 ? 5.417 4.006 0.613 1.00 95.50 93 GLY A O 1
ATOM 738 N N . VAL A 1 94 ? 5.369 5.594 2.188 1.00 96.00 94 VAL A N 1
ATOM 739 C CA . VAL A 1 94 ? 6.804 5.905 2.098 1.00 96.00 94 VAL A CA 1
ATOM 740 C C . VAL A 1 94 ? 7.651 4.670 2.410 1.00 96.00 94 VAL A C 1
ATOM 742 O O . VAL A 1 94 ? 8.566 4.356 1.650 1.00 96.00 94 VAL A O 1
ATOM 745 N N . SER A 1 95 ? 7.327 3.921 3.471 1.00 95.00 95 SER A N 1
ATOM 746 C CA . SER A 1 95 ? 8.050 2.690 3.809 1.00 95.00 95 SER A CA 1
ATOM 747 C C . SER A 1 95 ? 7.996 1.648 2.687 1.00 95.00 95 SER A C 1
ATOM 749 O O . SER A 1 95 ? 9.032 1.099 2.315 1.00 95.00 95 SER A O 1
ATOM 751 N N . PHE A 1 96 ? 6.820 1.386 2.111 1.00 94.25 96 PHE A N 1
ATOM 752 C CA . PHE A 1 96 ? 6.668 0.414 1.026 1.00 94.25 96 PHE A CA 1
ATOM 753 C C . PHE A 1 96 ? 7.271 0.886 -0.290 1.00 94.25 96 PHE A C 1
ATOM 755 O O . PHE A 1 96 ? 7.813 0.057 -1.021 1.00 94.25 96 PHE A O 1
ATOM 762 N N . GLY A 1 97 ? 7.245 2.187 -0.575 1.00 93.44 97 GLY A N 1
ATOM 763 C CA . GLY A 1 97 ? 7.922 2.761 -1.732 1.00 93.44 97 GLY A CA 1
ATOM 764 C C . GLY A 1 97 ? 9.429 2.577 -1.651 1.00 93.44 97 GLY A C 1
ATOM 765 O O . GLY A 1 97 ? 10.022 2.039 -2.584 1.00 93.44 97 GLY A O 1
ATOM 766 N N . ILE A 1 98 ? 10.034 2.919 -0.509 1.00 93.44 98 ILE A N 1
ATOM 767 C CA . ILE A 1 98 ? 11.470 2.713 -0.279 1.00 93.44 98 ILE A CA 1
ATOM 768 C C . ILE A 1 98 ? 11.811 1.224 -0.376 1.00 93.44 98 ILE A C 1
ATOM 770 O O . ILE A 1 98 ? 12.702 0.857 -1.136 1.00 93.44 98 ILE A O 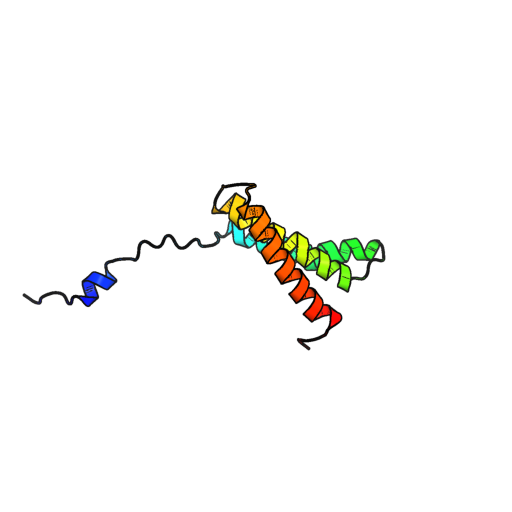1
ATOM 774 N N . MET A 1 99 ? 11.078 0.352 0.323 1.00 91.50 99 MET A N 1
ATOM 775 C CA . MET A 1 99 ? 11.330 -1.094 0.288 1.00 91.50 99 MET A CA 1
ATOM 776 C C . MET A 1 99 ? 11.225 -1.671 -1.126 1.00 91.50 99 MET A C 1
ATOM 778 O O . MET A 1 99 ? 12.104 -2.413 -1.561 1.00 91.50 99 MET A O 1
ATOM 782 N N . SER A 1 100 ? 10.183 -1.301 -1.872 1.00 90.00 100 SER A N 1
ATOM 783 C CA . SER A 1 100 ? 9.978 -1.796 -3.238 1.00 90.00 100 SER A CA 1
ATOM 784 C C . SER A 1 100 ? 11.041 -1.263 -4.197 1.00 90.00 100 SER A C 1
ATOM 786 O O . SER A 1 100 ? 11.481 -1.991 -5.083 1.00 90.00 100 SER A O 1
ATOM 788 N N . TYR A 1 101 ? 11.490 -0.019 -4.009 1.00 90.69 101 TYR A N 1
ATOM 789 C CA . TYR A 1 101 ? 12.572 0.568 -4.792 1.00 90.69 101 TYR A CA 1
ATOM 790 C C . TYR A 1 101 ? 13.909 -0.139 -4.535 1.00 90.69 101 TYR A C 1
ATOM 792 O O . TYR A 1 101 ? 14.561 -0.588 -5.480 1.00 90.69 101 TYR A O 1
ATOM 800 N N . LEU A 1 102 ? 14.283 -0.304 -3.260 1.00 90.69 102 LEU A N 1
ATOM 801 C CA . LEU A 1 102 ? 15.499 -1.017 -2.859 1.00 90.69 102 LEU A CA 1
ATOM 802 C C . LEU A 1 102 ? 15.510 -2.444 -3.410 1.00 90.69 102 LEU A C 1
ATOM 804 O O . LEU A 1 102 ? 16.518 -2.897 -3.951 1.00 90.69 102 LEU A O 1
ATOM 808 N N . TRP A 1 103 ? 14.374 -3.136 -3.315 1.00 86.94 103 TRP A N 1
ATOM 809 C CA . TRP A 1 103 ? 14.266 -4.503 -3.798 1.00 86.94 103 TRP A CA 1
ATOM 810 C C . TRP A 1 103 ? 14.348 -4.574 -5.324 1.00 86.94 103 TRP A C 1
ATOM 812 O O . TRP A 1 103 ? 15.130 -5.354 -5.861 1.00 86.94 103 TRP A O 1
ATOM 822 N N . ARG A 1 104 ? 13.568 -3.760 -6.043 1.00 86.75 104 ARG A N 1
ATOM 823 C CA . ARG A 1 104 ? 13.390 -3.949 -7.487 1.00 86.75 104 ARG A CA 1
ATOM 824 C C . ARG A 1 104 ? 14.457 -3.291 -8.353 1.00 86.75 104 ARG A C 1
ATOM 826 O O . ARG A 1 104 ? 14.666 -3.746 -9.475 1.00 86.75 104 ARG A O 1
ATOM 833 N N . TYR A 1 105 ? 15.108 -2.242 -7.857 1.00 85.19 105 TYR A N 1
ATOM 834 C CA . TYR A 1 105 ? 16.099 -1.483 -8.622 1.00 85.19 105 TYR A CA 1
ATOM 835 C C . TYR A 1 105 ? 17.523 -1.653 -8.099 1.00 85.19 105 TYR A C 1
ATOM 837 O O . TYR A 1 105 ? 18.447 -1.710 -8.904 1.00 85.19 105 TYR A O 1
ATOM 845 N N . LEU A 1 106 ? 17.712 -1.763 -6.780 1.00 82.19 106 LEU A N 1
ATOM 846 C CA . LEU A 1 106 ? 19.047 -1.927 -6.193 1.00 82.19 106 LEU A CA 1
ATOM 847 C C . LEU A 1 106 ? 19.434 -3.382 -5.917 1.00 82.19 106 LEU A C 1
ATOM 849 O O . LEU A 1 106 ? 20.581 -3.617 -5.554 1.00 82.19 106 LEU A O 1
ATOM 853 N N . ASN A 1 107 ? 18.528 -4.351 -6.116 1.00 73.06 107 ASN A N 1
ATOM 854 C CA . ASN A 1 107 ? 18.819 -5.782 -5.956 1.00 73.06 107 ASN A CA 1
ATOM 855 C C . ASN A 1 107 ? 19.446 -6.135 -4.587 1.00 73.06 107 ASN A C 1
ATOM 857 O O . ASN A 1 107 ? 20.202 -7.092 -4.473 1.00 73.06 107 ASN A O 1
ATOM 861 N N . PHE A 1 108 ? 19.113 -5.382 -3.530 1.00 66.06 108 PHE A N 1
ATOM 862 C CA . PHE A 1 108 ? 19.696 -5.547 -2.187 1.00 66.06 108 PHE A CA 1
ATOM 863 C C . PHE A 1 108 ? 19.428 -6.921 -1.539 1.00 66.06 108 PHE A C 1
ATOM 865 O O . PHE A 1 108 ? 20.085 -7.267 -0.562 1.00 66.06 108 PHE A O 1
ATOM 872 N N . PHE A 1 109 ? 18.461 -7.680 -2.060 1.00 59.31 109 PHE A N 1
ATOM 873 C CA . PHE A 1 109 ? 18.024 -8.979 -1.543 1.00 59.31 109 PHE A CA 1
ATOM 874 C C . PHE A 1 109 ? 17.959 -10.033 -2.662 1.00 59.31 109 PHE A C 1
ATOM 876 O O . PHE A 1 109 ? 16.908 -10.642 -2.879 1.00 59.31 109 PHE A O 1
ATOM 883 N N . ILE A 1 110 ? 19.060 -10.189 -3.403 1.00 52.25 110 ILE A N 1
ATOM 884 C CA . ILE A 1 110 ? 19.320 -11.372 -4.242 1.00 52.25 110 ILE A CA 1
ATOM 885 C C . ILE A 1 110 ? 20.049 -12.436 -3.431 1.00 52.25 110 ILE A C 1
ATOM 887 O O . ILE A 1 110 ? 21.009 -12.068 -2.717 1.00 52.25 110 ILE A O 1
#

Secondar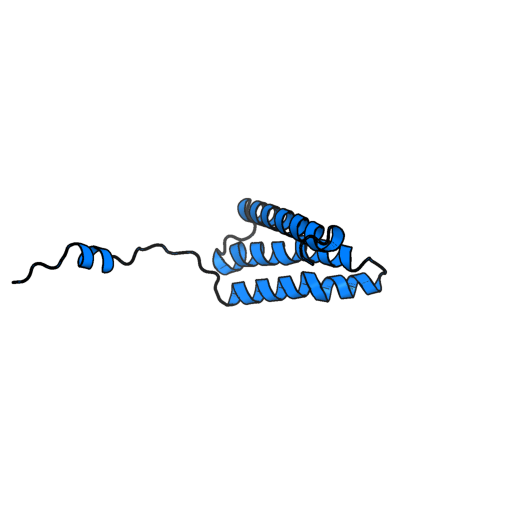y structure (DSSP, 8-state):
-PPPPHHHHHHHS-------PPPHHHHHHHHHHHHIIIIIHHHHHHHTT--HHHHHHHIIIIIIHHHHHHIIIIIIS---S-HHHHHHHHHHHHHHHHHHHHHHHH-TT-

Sequence (110 aa):
MRKASPVSELQAKRTDYNIPTFGYKSALIIIFGAVTGTIIFPAFLSIFGVSYNFSIMIGNTFITSLAIAYARYFIESKKGICKGFWLSYLFFGVSFGIMSYLWRYLNFFI

pLDDT: mean 84.57, std 14.46, range [49.47, 96.19]

Foldseek 3Di:
DDDDDPVVVVVVPPPPPPPQDQDPVLVVLLVVLLCCLQPVQLVVVVVVVDDSLVSSLQSQLQRNLLSNLCSVCCVRVVPPDDPVSVVSSNVSSVVSNVVSCCVRPVVPPD

Radius of gyration: 20.66 Å; chains: 1; bounding box: 34×35×78 Å

Organism: NCBI:txid1559